Protein AF-A0A958X2M1-F1 (afdb_monomer)

Secondary structure (DSSP, 8-state):
-HHHHHSSS----GGGGSTTHHHHHHHHHHHHHHH--TTTGGGS-HHHHHHHHHHHHHHHHTT-SS-HHHHHH-GGGPPPHHHHHHHHHHHHHHHHHHHHHS-GGGGS----

Structure (mmCIF, N/CA/C/O backbone):
data_AF-A0A958X2M1-F1
#
_entry.id   AF-A0A958X2M1-F1
#
loop_
_atom_site.group_PDB
_atom_site.id
_atom_site.type_symbol
_atom_site.label_atom_id
_atom_site.label_alt_id
_atom_site.label_comp_id
_atom_site.label_asym_id
_atom_site.label_entity_id
_atom_site.label_seq_id
_atom_site.pdbx_PDB_ins_code
_atom_site.Cartn_x
_atom_site.Cartn_y
_atom_site.Cartn_z
_atom_site.occupancy
_atom_site.B_iso_or_equiv
_atom_site.auth_seq_id
_atom_site.auth_comp_id
_atom_site.auth_asym_id
_atom_site.auth_atom_id
_atom_site.pdbx_PDB_model_num
ATOM 1 N N . ALA A 1 1 ? 0.644 -1.464 -11.224 1.00 75.25 1 ALA A N 1
ATOM 2 C CA . ALA A 1 1 ? 1.773 -1.779 -10.327 1.00 75.25 1 ALA A CA 1
ATOM 3 C C . ALA A 1 1 ? 1.332 -2.583 -9.100 1.00 75.25 1 ALA A C 1
ATOM 5 O O . ALA A 1 1 ? 1.556 -3.784 -9.085 1.00 75.25 1 ALA A O 1
ATOM 6 N N . CYS A 1 2 ? 0.676 -1.994 -8.086 1.00 82.69 2 CYS A N 1
ATOM 7 C CA . CYS A 1 2 ? 0.363 -2.735 -6.849 1.00 82.69 2 CYS A CA 1
ATOM 8 C C . CYS A 1 2 ? -0.554 -3.947 -7.091 1.00 82.69 2 CYS A C 1
ATOM 10 O O . CYS A 1 2 ? -0.285 -5.038 -6.599 1.00 82.69 2 CYS A O 1
ATOM 12 N N . MET A 1 3 ? -1.600 -3.780 -7.904 1.00 85.00 3 MET A N 1
ATOM 13 C CA . MET A 1 3 ? -2.562 -4.852 -8.195 1.00 85.00 3 MET A CA 1
ATOM 14 C C . MET A 1 3 ? -1.958 -6.013 -8.986 1.00 85.00 3 MET A C 1
ATOM 16 O O . MET A 1 3 ? -2.404 -7.142 -8.820 1.00 85.00 3 MET A O 1
ATOM 20 N N . ASP A 1 4 ? -0.924 -5.772 -9.792 1.00 82.81 4 ASP A N 1
ATOM 21 C CA . ASP A 1 4 ? -0.308 -6.824 -10.604 1.00 82.81 4 ASP A CA 1
ATOM 22 C C . ASP A 1 4 ? 0.316 -7.903 -9.701 1.00 82.81 4 ASP A C 1
ATOM 24 O O . ASP A 1 4 ? 0.166 -9.099 -9.951 1.00 82.81 4 ASP A O 1
ATOM 28 N N . CYS A 1 5 ? 0.900 -7.494 -8.571 1.00 86.06 5 CYS A N 1
ATOM 29 C CA . CYS A 1 5 ? 1.505 -8.403 -7.596 1.00 86.06 5 CYS A CA 1
ATOM 30 C C . CYS A 1 5 ? 0.571 -8.780 -6.433 1.00 86.06 5 CYS A C 1
ATOM 32 O O . CYS A 1 5 ? 0.706 -9.871 -5.888 1.00 86.06 5 CYS A O 1
ATOM 34 N N . HIS A 1 6 ? -0.381 -7.918 -6.062 1.00 91.50 6 HIS A N 1
ATOM 35 C CA . HIS A 1 6 ? -1.196 -8.059 -4.844 1.00 91.50 6 HIS A CA 1
ATOM 36 C C . HIS A 1 6 ? -2.689 -8.359 -5.099 1.00 91.50 6 HIS A C 1
ATOM 38 O O . HIS A 1 6 ? -3.499 -8.200 -4.193 1.00 91.50 6 HIS A O 1
ATOM 44 N N . SER A 1 7 ? -3.093 -8.787 -6.301 1.00 91.50 7 SER A N 1
ATOM 45 C CA . SER A 1 7 ? -4.489 -9.152 -6.629 1.00 91.50 7 SER A CA 1
ATOM 46 C C . SER A 1 7 ? -4.601 -10.581 -7.151 1.00 91.50 7 SER A C 1
ATOM 48 O O . SER A 1 7 ? -3.695 -11.068 -7.821 1.00 91.50 7 SER A O 1
ATOM 50 N N . ASN A 1 8 ? -5.732 -11.256 -6.936 1.00 88.62 8 ASN A N 1
ATOM 51 C CA . ASN A 1 8 ? -6.018 -12.561 -7.548 1.00 88.62 8 ASN A CA 1
ATOM 52 C C . ASN A 1 8 ? -5.989 -12.505 -9.089 1.00 88.62 8 ASN A C 1
ATOM 54 O O . ASN A 1 8 ? -5.649 -13.502 -9.720 1.00 88.62 8 ASN A O 1
ATOM 58 N N . ASN A 1 9 ? -6.220 -11.330 -9.679 1.00 85.75 9 ASN A N 1
ATOM 59 C CA . ASN A 1 9 ? -6.115 -11.093 -11.118 1.00 85.75 9 ASN A CA 1
ATOM 60 C C . ASN A 1 9 ? -4.746 -10.491 -11.477 1.00 85.75 9 ASN A C 1
ATOM 62 O O . ASN A 1 9 ? -4.643 -9.311 -11.810 1.00 85.75 9 ASN A O 1
ATOM 66 N N . THR A 1 10 ? -3.688 -11.302 -11.383 1.00 82.38 10 THR A N 1
ATOM 67 C CA . THR A 1 10 ? -2.335 -10.907 -11.810 1.00 82.38 10 THR A CA 1
ATOM 68 C C . THR A 1 10 ? -2.232 -10.947 -13.330 1.00 82.38 10 THR A C 1
ATOM 70 O O . THR A 1 10 ? -2.412 -12.001 -13.941 1.00 82.38 10 THR A O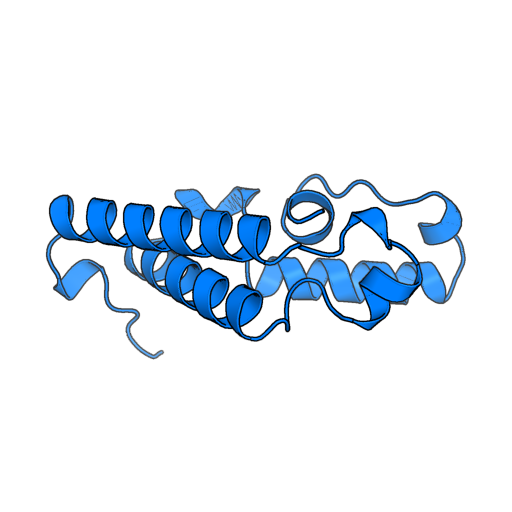 1
ATOM 73 N N . ARG A 1 11 ? -1.878 -9.816 -13.944 1.00 80.19 11 ARG A N 1
ATOM 74 C CA . ARG A 1 11 ? -1.535 -9.764 -15.365 1.00 80.19 11 ARG A CA 1
ATOM 75 C C . ARG A 1 11 ? -0.063 -10.120 -15.543 1.00 80.19 11 ARG A C 1
ATOM 77 O O . ARG A 1 11 ? 0.815 -9.304 -15.277 1.00 80.19 11 ARG A O 1
ATOM 84 N N . TYR A 1 12 ? 0.202 -11.339 -15.999 1.00 81.38 12 TYR A N 1
ATOM 85 C CA . TYR A 1 12 ? 1.564 -11.770 -16.293 1.00 81.38 12 TYR A CA 1
ATOM 86 C C . TYR A 1 12 ? 2.064 -11.177 -17.625 1.00 81.38 12 TYR A C 1
ATOM 88 O O . TYR A 1 12 ? 1.309 -11.128 -18.600 1.00 81.38 12 TYR A O 1
ATOM 96 N N . PRO A 1 13 ? 3.323 -10.715 -17.687 1.00 82.25 13 PRO A N 1
ATOM 97 C CA . PRO A 1 13 ? 3.968 -10.315 -18.932 1.00 82.25 13 PRO A CA 1
ATOM 98 C C . PRO A 1 13 ? 4.301 -11.543 -19.792 1.00 82.25 13 PRO A C 1
ATOM 100 O O . PRO A 1 13 ? 4.430 -12.651 -19.278 1.00 82.25 13 PRO A O 1
ATOM 103 N N . TRP A 1 14 ? 4.503 -11.344 -21.098 1.00 84.88 14 TRP A N 1
ATOM 104 C CA . TRP A 1 14 ? 4.755 -12.425 -22.068 1.00 84.88 14 TRP A CA 1
ATOM 105 C C . TRP A 1 14 ? 5.936 -13.340 -21.693 1.00 84.88 14 TRP A C 1
ATOM 107 O O . TRP A 1 14 ? 5.907 -14.538 -21.952 1.00 84.88 14 TRP A O 1
ATOM 117 N N . TYR A 1 15 ? 6.969 -12.806 -21.034 1.00 81.62 15 TYR A N 1
ATOM 118 C CA . TYR A 1 15 ? 8.144 -13.581 -20.627 1.00 81.62 15 TYR A CA 1
ATOM 119 C C . TYR A 1 15 ? 7.890 -14.494 -19.417 1.00 81.62 15 TYR A C 1
ATOM 121 O O . TYR A 1 15 ? 8.763 -15.282 -19.060 1.00 81.62 15 TYR A O 1
ATOM 129 N N . ALA A 1 16 ? 6.717 -14.418 -18.778 1.00 85.88 16 ALA A N 1
ATOM 130 C CA . ALA A 1 16 ? 6.348 -15.303 -17.674 1.00 85.88 16 ALA A CA 1
ATOM 131 C C . ALA A 1 16 ? 6.238 -16.780 -18.099 1.00 85.88 16 ALA A C 1
ATOM 133 O O . ALA A 1 16 ? 6.294 -17.668 -17.251 1.00 85.88 16 ALA A O 1
ATOM 134 N N . GLU A 1 17 ? 6.118 -17.055 -19.398 1.00 88.81 17 GLU A N 1
ATOM 135 C CA . GLU A 1 17 ? 6.108 -18.416 -19.943 1.00 88.81 17 GLU A CA 1
ATOM 136 C C . GLU A 1 17 ? 7.525 -19.012 -20.066 1.00 88.81 17 GLU A C 1
ATOM 138 O O . GLU A 1 17 ? 7.687 -20.232 -20.121 1.00 88.81 17 GLU A O 1
ATOM 143 N N . ILE A 1 18 ? 8.572 -18.177 -20.030 1.00 89.31 18 ILE A N 1
ATOM 144 C CA . ILE A 1 18 ? 9.968 -18.597 -20.204 1.00 89.31 18 ILE A CA 1
ATOM 145 C C . ILE A 1 18 ? 10.570 -19.004 -18.857 1.00 89.31 18 ILE A C 1
ATOM 147 O O . ILE A 1 18 ? 10.657 -18.204 -17.923 1.00 89.31 18 ILE A O 1
ATOM 151 N N . GLN A 1 19 ? 11.049 -20.244 -18.755 1.00 93.00 19 GLN A N 1
ATOM 152 C CA . GLN A 1 19 ? 11.694 -20.746 -17.538 1.00 93.00 19 GLN A CA 1
ATOM 153 C C . GLN A 1 19 ? 13.210 -20.507 -17.546 1.00 93.00 19 GLN A C 1
ATOM 155 O O . GLN A 1 19 ? 13.826 -20.616 -18.606 1.00 93.00 19 GLN A O 1
ATOM 160 N N . PRO A 1 20 ? 13.832 -20.180 -16.389 1.00 88.69 20 PRO A N 1
ATOM 161 C CA . PRO A 1 20 ? 13.275 -20.171 -15.021 1.00 88.69 20 PRO A CA 1
ATOM 162 C C . PRO A 1 20 ? 12.625 -18.843 -14.570 1.00 88.69 20 PRO A C 1
ATOM 164 O O . PRO A 1 20 ? 12.197 -18.728 -13.420 1.00 88.69 20 PRO A O 1
ATOM 167 N N . VAL A 1 21 ? 12.556 -17.830 -15.442 1.00 86.31 21 VAL A N 1
ATOM 168 C CA . VAL A 1 21 ? 12.054 -16.480 -15.106 1.00 86.31 21 VAL A CA 1
ATOM 169 C C . VAL A 1 21 ? 10.587 -16.511 -14.668 1.00 86.31 21 VAL A C 1
ATOM 171 O O . VAL A 1 21 ? 10.220 -15.849 -13.697 1.00 86.31 21 VAL A O 1
ATOM 174 N N . GLY A 1 22 ? 9.764 -17.323 -15.332 1.00 85.62 22 GLY A N 1
ATOM 175 C CA . GLY A 1 22 ? 8.361 -17.528 -14.986 1.00 85.62 22 GLY A CA 1
ATOM 176 C C . GLY A 1 22 ? 8.149 -18.036 -13.561 1.00 85.62 22 GLY A C 1
ATOM 177 O O . GLY A 1 22 ? 7.364 -17.458 -12.811 1.00 85.62 22 GLY A O 1
ATOM 178 N N . LEU A 1 23 ? 8.888 -19.074 -13.153 1.00 87.25 23 LEU A N 1
ATOM 179 C CA . LEU A 1 23 ? 8.848 -19.605 -11.785 1.00 87.25 23 LEU A CA 1
ATOM 180 C C . LEU A 1 23 ? 9.284 -18.566 -10.747 1.00 87.25 23 LEU A C 1
ATOM 182 O O . LEU A 1 23 ? 8.638 -18.428 -9.707 1.00 87.25 23 LEU A O 1
ATOM 186 N N . TRP A 1 24 ? 10.350 -17.816 -11.034 1.00 86.50 24 TRP A N 1
ATOM 187 C CA . TRP A 1 24 ? 10.817 -16.737 -10.164 1.00 86.50 24 TRP A CA 1
ATOM 188 C C . TRP A 1 24 ? 9.740 -15.658 -9.985 1.00 86.50 24 TRP A C 1
ATOM 190 O O . TRP A 1 24 ? 9.398 -15.309 -8.854 1.00 86.50 24 TRP A O 1
ATOM 200 N N . LEU A 1 25 ? 9.132 -15.193 -11.082 1.00 86.56 25 LEU A N 1
ATOM 201 C CA . LEU A 1 25 ? 8.057 -14.200 -11.058 1.00 86.56 25 LEU A CA 1
ATOM 202 C C . LEU A 1 25 ? 6.822 -14.709 -10.299 1.00 86.56 25 LEU A C 1
ATOM 204 O O . LEU A 1 25 ? 6.267 -13.993 -9.466 1.00 86.56 25 LEU A O 1
ATOM 208 N N . ALA A 1 26 ? 6.407 -15.953 -10.546 1.00 87.00 26 ALA A N 1
ATOM 209 C CA . ALA A 1 26 ? 5.297 -16.577 -9.833 1.00 87.00 26 ALA A CA 1
ATOM 210 C C . ALA A 1 26 ? 5.569 -16.668 -8.322 1.00 87.00 26 ALA A C 1
ATOM 212 O O . ALA A 1 26 ? 4.665 -16.420 -7.522 1.00 87.00 26 ALA A O 1
ATOM 213 N N . GLY A 1 27 ? 6.814 -16.962 -7.929 1.00 87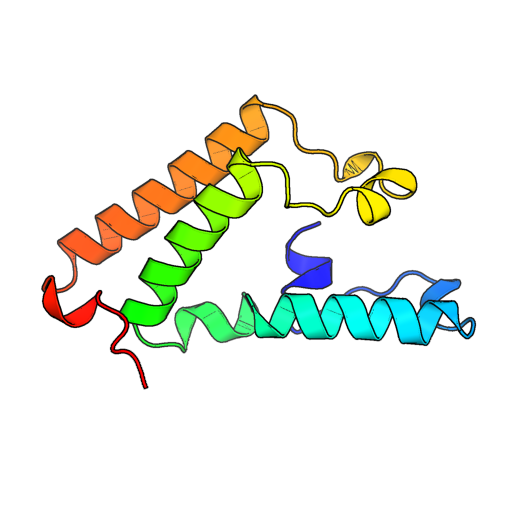.75 27 GLY A N 1
ATOM 214 C CA . GLY A 1 27 ? 7.263 -16.937 -6.537 1.00 87.75 27 GLY A CA 1
ATOM 215 C C . GLY A 1 27 ? 7.107 -15.559 -5.891 1.00 87.75 27 GLY A C 1
ATOM 216 O O . GLY A 1 27 ? 6.519 -15.457 -4.814 1.00 87.75 27 GLY A O 1
ATOM 217 N N . HIS A 1 28 ? 7.546 -14.497 -6.573 1.00 88.31 28 HIS A N 1
ATOM 218 C CA . HIS A 1 28 ? 7.390 -13.113 -6.101 1.00 88.31 28 HIS A CA 1
ATOM 219 C C . HIS A 1 28 ? 5.931 -12.700 -5.952 1.00 88.31 28 HIS A C 1
ATOM 221 O O . HIS A 1 28 ? 5.542 -12.185 -4.908 1.00 88.31 28 HIS A O 1
ATOM 227 N N . VAL A 1 29 ? 5.098 -12.974 -6.958 1.00 89.81 29 VAL A N 1
ATOM 228 C CA . VAL A 1 29 ? 3.658 -12.677 -6.907 1.00 89.81 29 VAL A CA 1
ATOM 229 C C . VAL A 1 29 ? 2.989 -13.442 -5.762 1.00 89.81 29 VAL A C 1
ATOM 231 O O . VAL A 1 29 ? 2.180 -12.883 -5.023 1.00 89.81 29 VAL A O 1
ATOM 234 N N . LYS A 1 30 ? 3.346 -14.716 -5.568 1.00 90.38 30 LYS A N 1
ATOM 235 C CA . LYS A 1 30 ? 2.841 -15.522 -4.452 1.00 90.38 30 LYS A CA 1
ATOM 236 C C . 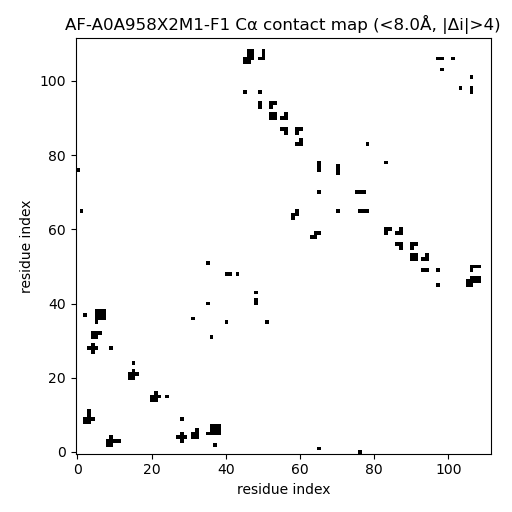LYS A 1 30 ? 3.242 -14.923 -3.102 1.00 90.38 30 LYS A C 1
ATOM 238 O O . LYS A 1 30 ? 2.377 -14.797 -2.239 1.00 90.38 30 LYS A O 1
ATOM 243 N N . GLY A 1 31 ? 4.505 -14.532 -2.931 1.00 89.88 31 GLY A N 1
ATOM 244 C CA . GLY A 1 31 ? 4.988 -13.865 -1.718 1.00 89.88 31 GLY A CA 1
ATOM 245 C C . GLY A 1 31 ? 4.271 -12.537 -1.465 1.00 89.88 31 GLY A C 1
ATOM 246 O O . GLY A 1 31 ? 3.744 -12.317 -0.377 1.00 89.88 31 GLY A O 1
ATOM 247 N N . GLY A 1 32 ? 4.133 -11.698 -2.495 1.00 90.19 32 GLY A N 1
ATOM 248 C CA . GLY A 1 32 ? 3.385 -10.441 -2.423 1.00 90.19 32 GLY A CA 1
ATOM 249 C C . GLY A 1 32 ? 1.957 -10.640 -1.908 1.00 90.19 32 GLY A C 1
ATOM 250 O O . GLY A 1 32 ? 1.559 -9.988 -0.944 1.00 90.19 32 GLY A O 1
ATOM 251 N N . LYS A 1 33 ? 1.217 -11.610 -2.467 1.00 91.94 33 LYS A N 1
ATOM 252 C CA . LYS A 1 33 ? -0.149 -11.960 -2.025 1.00 91.94 33 LYS A CA 1
ATOM 253 C C . LYS A 1 33 ? -0.215 -12.542 -0.615 1.00 91.94 33 LYS A C 1
ATOM 255 O O . LYS A 1 33 ? -1.235 -12.379 0.051 1.00 91.94 33 LYS A O 1
ATOM 260 N N . GLN A 1 34 ? 0.827 -13.238 -0.158 1.00 90.00 34 GLN A N 1
ATOM 261 C CA . GLN A 1 34 ? 0.887 -13.754 1.213 1.00 90.00 34 GLN A CA 1
ATOM 262 C C . GLN A 1 34 ? 0.972 -12.620 2.239 1.00 90.00 34 GLN A C 1
ATOM 264 O O . GLN A 1 34 ? 0.339 -12.712 3.290 1.00 90.00 34 GLN A O 1
ATOM 269 N N . HIS A 1 35 ? 1.709 -11.552 1.924 1.00 90.75 35 HIS A N 1
ATOM 270 C CA . HIS A 1 35 ? 1.794 -10.374 2.785 1.00 90.75 35 HIS A CA 1
ATOM 271 C C . HIS A 1 35 ? 0.576 -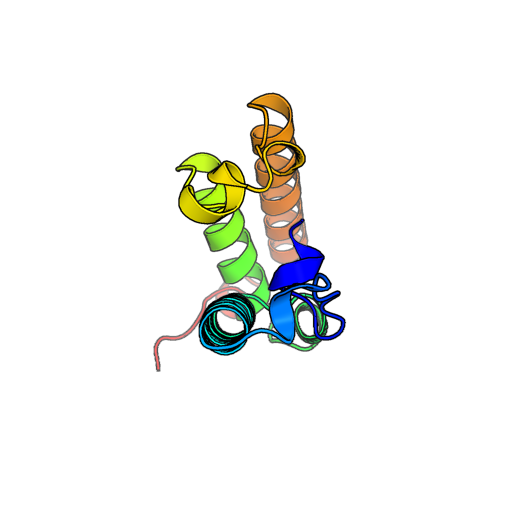9.462 2.640 1.00 90.75 35 HIS A C 1
ATOM 273 O O . HIS A 1 35 ? 0.042 -8.998 3.643 1.00 90.75 35 HIS A O 1
ATOM 279 N N . LEU A 1 36 ? 0.098 -9.232 1.418 1.00 92.94 36 LEU A N 1
ATOM 280 C CA . LEU A 1 36 ? -1.043 -8.365 1.148 1.00 92.94 36 LEU A CA 1
ATOM 281 C C . LEU A 1 36 ? -1.765 -8.821 -0.122 1.00 92.94 36 LEU A C 1
ATOM 283 O O . LEU A 1 36 ? -1.183 -8.832 -1.203 1.00 92.94 36 LEU A O 1
ATOM 287 N N . ASN A 1 37 ? -3.047 -9.162 -0.005 1.00 94.00 37 ASN A N 1
ATOM 288 C CA . ASN A 1 37 ? -3.900 -9.475 -1.148 1.00 94.00 37 ASN A CA 1
ATOM 289 C C . ASN A 1 37 ? -5.136 -8.573 -1.135 1.00 94.00 37 ASN A C 1
ATOM 291 O O . ASN A 1 37 ? -6.025 -8.757 -0.304 1.00 94.00 37 ASN A O 1
ATOM 295 N N . PHE A 1 38 ? -5.193 -7.620 -2.064 1.00 91.81 38 PHE A N 1
ATOM 296 C CA . PHE A 1 38 ? -6.288 -6.664 -2.203 1.00 91.81 38 PHE A CA 1
ATOM 297 C C . PHE A 1 38 ? -7.618 -7.326 -2.575 1.00 91.81 38 PHE A C 1
ATOM 299 O O . PHE A 1 38 ? -8.663 -6.816 -2.188 1.00 91.81 38 PHE A O 1
ATOM 306 N N . SER A 1 39 ? -7.603 -8.477 -3.257 1.00 92.06 39 SER A N 1
ATOM 307 C CA . SER A 1 39 ? -8.833 -9.213 -3.587 1.00 92.06 39 SER A CA 1
ATOM 308 C C . SER A 1 39 ? -9.506 -9.833 -2.363 1.00 92.06 39 SER A C 1
ATOM 310 O O . SER A 1 39 ? -10.716 -10.007 -2.360 1.00 92.06 39 SER A O 1
ATOM 312 N N . GLU A 1 40 ? -8.733 -10.143 -1.322 1.00 92.50 40 GLU A N 1
ATOM 313 C CA . GLU A 1 40 ? -9.237 -10.749 -0.083 1.00 92.50 40 GLU A CA 1
ATOM 314 C C . GLU A 1 40 ? -9.292 -9.755 1.080 1.00 92.50 40 GLU A C 1
ATOM 316 O O . GLU A 1 40 ? -9.723 -10.107 2.177 1.00 92.50 40 GLU A O 1
ATOM 321 N N . PHE A 1 41 ? -8.813 -8.527 0.875 1.00 93.19 41 PHE A N 1
ATOM 322 C CA . PHE A 1 41 ? -8.511 -7.579 1.943 1.00 93.19 41 PHE A CA 1
ATOM 323 C C . PHE A 1 41 ? -9.730 -7.258 2.809 1.00 93.19 41 PHE A C 1
ATOM 325 O O . PHE A 1 41 ? -9.671 -7.372 4.033 1.00 93.19 41 PHE A O 1
ATOM 332 N N . THR A 1 42 ? -10.855 -6.941 2.170 1.00 92.50 42 THR A N 1
ATOM 333 C CA . THR A 1 42 ? -12.110 -6.576 2.840 1.00 92.50 42 THR A CA 1
ATOM 334 C C . THR A 1 42 ? -12.816 -7.767 3.491 1.00 92.50 42 THR A C 1
ATOM 336 O O . THR A 1 42 ? -13.603 -7.575 4.413 1.00 92.50 42 THR A O 1
ATOM 339 N N . ASN A 1 43 ? -12.489 -9.000 3.087 1.00 93.56 43 ASN A N 1
ATOM 340 C CA . ASN A 1 43 ? -13.017 -10.229 3.691 1.00 93.56 43 ASN A CA 1
ATOM 341 C C . ASN A 1 43 ? -12.280 -10.615 4.989 1.00 93.56 43 ASN A C 1
ATOM 343 O O . ASN A 1 43 ? -12.676 -11.550 5.689 1.00 93.56 43 ASN A O 1
ATOM 347 N N . ARG A 1 44 ? -11.172 -9.938 5.320 1.00 94.38 44 ARG A N 1
ATOM 348 C CA . ARG A 1 44 ? -10.395 -10.183 6.544 1.00 94.38 44 ARG A CA 1
ATOM 349 C C . ARG A 1 44 ? -10.913 -9.341 7.709 1.00 94.38 44 ARG A C 1
ATOM 351 O O . ARG A 1 44 ? -11.575 -8.326 7.534 1.00 94.38 44 ARG A O 1
ATOM 358 N N . ARG A 1 45 ? -10.561 -9.755 8.930 1.00 95.31 45 ARG A N 1
ATOM 359 C CA . ARG A 1 45 ? -10.900 -9.034 10.170 1.00 95.31 45 ARG A CA 1
ATOM 360 C C . ARG A 1 45 ? -10.354 -7.603 10.145 1.00 95.31 45 ARG A C 1
ATOM 362 O O . ARG A 1 45 ? -9.265 -7.377 9.626 1.00 95.31 45 ARG A O 1
ATOM 369 N N . VAL A 1 46 ? -11.041 -6.674 10.805 1.00 96.44 46 VAL A N 1
ATOM 370 C CA . VAL A 1 46 ? -10.629 -5.258 10.862 1.00 96.44 46 VAL A CA 1
ATOM 371 C C . VAL A 1 46 ? -9.241 -5.051 11.483 1.00 96.44 46 VAL A C 1
ATOM 373 O O . VAL A 1 46 ? -8.477 -4.245 10.968 1.00 96.44 46 VAL A O 1
ATOM 376 N N . ALA A 1 47 ? -8.845 -5.854 12.480 1.00 96.31 47 ALA A N 1
ATOM 377 C CA . ALA A 1 47 ? -7.469 -5.868 12.995 1.00 96.31 47 ALA A CA 1
ATOM 378 C C . ALA A 1 47 ? -6.418 -6.152 11.910 1.00 96.31 47 ALA A C 1
ATOM 380 O O . ALA A 1 47 ? -5.368 -5.516 11.874 1.00 96.31 47 ALA A O 1
ATOM 381 N N . TYR A 1 48 ? -6.703 -7.102 11.012 1.00 95.62 48 TYR A N 1
ATOM 382 C CA . TYR A 1 48 ? -5.814 -7.416 9.895 1.00 95.62 48 TYR A CA 1
ATOM 383 C C . TYR A 1 48 ? -5.748 -6.241 8.920 1.00 95.62 48 TYR A C 1
ATOM 385 O O . TYR A 1 48 ? -4.655 -5.840 8.540 1.00 95.62 48 TYR A O 1
ATOM 393 N N . GLN A 1 49 ? -6.897 -5.670 8.547 1.00 96.31 49 GLN A N 1
ATOM 394 C CA . GLN A 1 49 ? -6.949 -4.533 7.623 1.00 96.31 49 GLN A CA 1
ATOM 395 C C . GLN A 1 49 ? -6.168 -3.332 8.177 1.00 96.31 49 GLN A C 1
ATOM 397 O O . GLN A 1 49 ? -5.305 -2.796 7.488 1.00 96.31 49 GLN A O 1
ATOM 402 N N . ASN A 1 50 ? -6.394 -2.980 9.447 1.00 97.31 50 ASN A N 1
ATOM 403 C CA . ASN A 1 50 ? -5.682 -1.905 10.138 1.00 97.31 50 ASN A CA 1
ATOM 404 C C . ASN A 1 50 ? -4.159 -2.126 10.153 1.00 97.31 50 ASN A C 1
ATOM 406 O O . ASN A 1 50 ? -3.399 -1.225 9.805 1.00 97.31 50 ASN A O 1
ATOM 410 N N . HIS A 1 51 ? -3.717 -3.336 10.503 1.00 96.25 51 HIS A N 1
ATOM 411 C CA . HIS A 1 51 ? -2.297 -3.687 10.509 1.00 96.25 51 HIS A CA 1
ATOM 412 C C . HIS A 1 51 ? -1.676 -3.647 9.104 1.00 96.25 51 HIS A C 1
ATOM 414 O O . HIS A 1 51 ? -0.553 -3.190 8.930 1.00 96.25 51 HIS A O 1
ATOM 420 N N . LYS A 1 52 ? -2.408 -4.072 8.071 1.00 96.25 52 LYS A N 1
ATOM 421 C CA . LYS A 1 52 ? -1.912 -4.010 6.692 1.00 96.25 52 LYS A CA 1
ATOM 422 C C . LYS A 1 52 ? -1.825 -2.593 6.139 1.00 96.25 52 LYS A C 1
ATOM 424 O O . LYS A 1 52 ? -0.916 -2.331 5.361 1.00 96.25 52 LYS A O 1
ATOM 429 N N . PHE A 1 53 ? -2.693 -1.671 6.549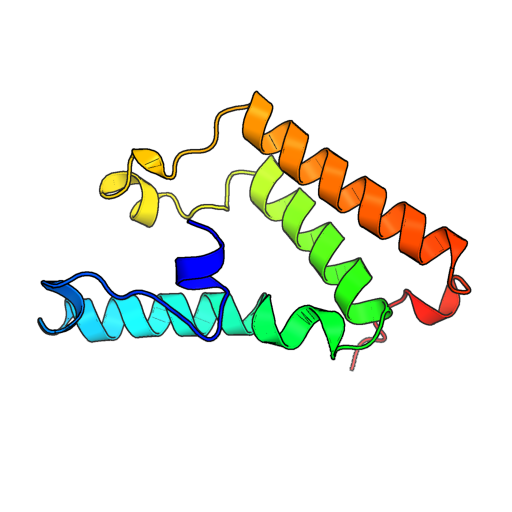 1.00 97.12 53 PHE A N 1
ATOM 430 C CA . PHE A 1 53 ? -2.502 -0.255 6.219 1.00 97.12 53 PHE A CA 1
ATOM 431 C C . PHE A 1 53 ? -1.236 0.321 6.860 1.00 97.12 53 PHE A C 1
ATOM 433 O O . PHE A 1 53 ? -0.528 1.088 6.217 1.00 97.12 53 PHE A O 1
ATOM 440 N N . GLU A 1 54 ? -0.923 -0.074 8.094 1.00 97.06 54 GLU A N 1
ATOM 441 C CA . GLU A 1 54 ? 0.336 0.294 8.749 1.00 97.06 54 GLU A CA 1
ATOM 442 C C . GLU A 1 54 ? 1.558 -0.259 7.994 1.00 97.06 54 GLU A C 1
ATOM 444 O O . GLU A 1 54 ? 2.467 0.508 7.684 1.00 97.06 54 GLU A O 1
ATOM 449 N N . GLU A 1 55 ? 1.537 -1.536 7.595 1.00 96.50 55 GLU A N 1
ATOM 450 C CA . GLU A 1 55 ? 2.600 -2.121 6.762 1.00 96.50 55 GLU A CA 1
ATOM 451 C C . GLU A 1 55 ? 2.740 -1.407 5.404 1.00 96.50 55 GLU A C 1
ATOM 453 O O . GLU A 1 55 ? 3.855 -1.205 4.932 1.00 96.50 55 GLU A O 1
ATOM 458 N N . ILE A 1 56 ? 1.638 -0.998 4.757 1.00 96.56 56 ILE A N 1
ATOM 459 C CA . ILE A 1 56 ? 1.704 -0.234 3.497 1.00 96.56 56 ILE A CA 1
ATOM 460 C C . ILE A 1 56 ? 2.466 1.078 3.708 1.00 96.56 56 ILE A C 1
ATOM 462 O O . ILE A 1 56 ? 3.339 1.403 2.902 1.00 96.56 56 ILE A O 1
ATOM 466 N N . ILE A 1 57 ? 2.159 1.815 4.783 1.00 97.75 57 ILE A N 1
ATOM 467 C CA . ILE A 1 57 ? 2.837 3.077 5.112 1.00 97.75 57 ILE A CA 1
ATOM 468 C C . ILE A 1 57 ? 4.336 2.835 5.297 1.00 97.75 57 ILE A C 1
ATOM 470 O O . ILE A 1 57 ? 5.139 3.542 4.693 1.00 97.75 57 ILE A O 1
ATOM 474 N N . GLU A 1 58 ? 4.712 1.838 6.100 1.00 97.06 58 GLU A N 1
ATOM 475 C CA . GLU A 1 58 ? 6.111 1.489 6.367 1.00 97.06 58 GLU A CA 1
ATOM 476 C C . GLU A 1 58 ? 6.853 1.137 5.072 1.00 97.06 58 GLU A C 1
ATOM 478 O O . GLU A 1 58 ? 7.820 1.802 4.704 1.00 97.06 58 GLU A O 1
ATOM 483 N N . MET A 1 59 ? 6.332 0.177 4.305 1.00 96.06 59 MET A N 1
ATOM 484 C CA . MET A 1 59 ? 6.994 -0.332 3.103 1.00 96.06 59 MET A CA 1
ATOM 485 C C . MET A 1 59 ? 7.145 0.729 2.002 1.00 96.06 59 MET A C 1
ATOM 487 O O . MET A 1 59 ? 8.140 0.734 1.273 1.00 96.06 59 MET A O 1
ATOM 491 N N . VAL A 1 60 ? 6.170 1.631 1.851 1.00 95.81 60 VAL A N 1
ATOM 492 C CA . VAL A 1 60 ? 6.215 2.706 0.844 1.00 95.81 60 VAL A CA 1
ATOM 493 C C . VAL A 1 60 ? 7.140 3.840 1.281 1.00 95.81 60 VAL A C 1
ATOM 495 O O . VAL A 1 60 ? 7.949 4.324 0.477 1.00 95.81 60 VAL A O 1
ATOM 498 N N . ARG A 1 61 ? 7.048 4.257 2.549 1.00 95.06 61 ARG A N 1
ATOM 499 C CA . ARG A 1 61 ? 7.893 5.313 3.118 1.00 95.06 61 ARG A CA 1
ATOM 500 C C . ARG A 1 61 ? 9.364 4.913 3.085 1.00 95.06 61 ARG A C 1
ATOM 502 O O . ARG A 1 61 ? 10.187 5.696 2.613 1.00 95.06 61 ARG A O 1
ATOM 509 N N . ASP A 1 62 ? 9.662 3.680 3.478 1.00 95.31 62 ASP A N 1
ATOM 510 C CA . ASP A 1 62 ? 11.031 3.168 3.568 1.00 95.31 62 ASP A CA 1
ATOM 511 C C . ASP A 1 62 ? 11.583 2.776 2.183 1.00 95.31 62 ASP A C 1
ATOM 513 O O . ASP A 1 62 ? 12.779 2.550 2.002 1.00 95.31 62 ASP A O 1
ATOM 517 N N . GLY A 1 63 ? 10.728 2.7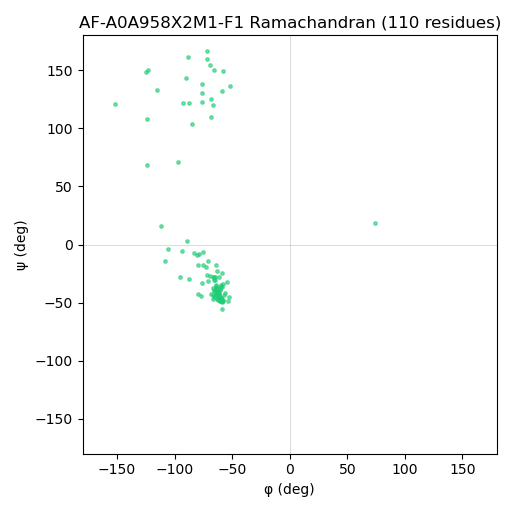88 1.152 1.00 92.69 63 GLY A N 1
ATOM 518 C CA . GLY A 1 63 ? 11.116 2.519 -0.232 1.00 92.69 63 GLY A CA 1
ATOM 519 C C . GLY A 1 63 ? 11.408 1.047 -0.511 1.00 92.69 63 GLY A C 1
ATOM 520 O O . GLY A 1 63 ? 12.051 0.740 -1.516 1.00 92.69 63 GLY A O 1
ATOM 521 N N . GLU A 1 64 ? 10.928 0.156 0.354 1.00 92.06 64 GLU A N 1
ATOM 522 C CA . GLU A 1 64 ? 10.937 -1.290 0.140 1.00 92.06 64 GLU A CA 1
ATOM 523 C C . GLU A 1 64 ? 9.910 -1.701 -0.926 1.00 92.06 64 GLU A C 1
ATOM 525 O O . GLU A 1 64 ? 10.095 -2.695 -1.634 1.00 92.06 64 GLU A O 1
ATOM 530 N N . MET A 1 65 ? 8.849 -0.899 -1.093 1.00 92.94 65 MET A N 1
ATOM 531 C CA . MET A 1 65 ? 7.860 -1.054 -2.155 1.00 92.94 65 MET A CA 1
ATOM 532 C C . MET A 1 65 ? 7.850 0.126 -3.147 1.00 92.94 65 MET A C 1
ATOM 534 O O . MET A 1 65 ? 7.759 1.285 -2.733 1.00 92.94 65 MET A O 1
ATOM 538 N N . PRO A 1 66 ? 7.844 -0.154 -4.466 1.00 91.62 66 PRO A N 1
ATOM 539 C CA . PRO A 1 66 ? 8.056 -1.470 -5.074 1.00 91.62 66 PRO A CA 1
ATOM 540 C C . PRO A 1 66 ? 9.508 -1.941 -4.914 1.00 91.62 66 PRO A C 1
ATOM 542 O O . PRO A 1 66 ? 10.422 -1.122 -4.842 1.00 91.62 66 PRO A O 1
ATOM 545 N N . MET A 1 67 ? 9.726 -3.260 -4.927 1.00 89.12 67 MET A N 1
ATOM 546 C CA . MET A 1 67 ? 11.072 -3.834 -4.817 1.00 89.12 67 MET A CA 1
ATOM 547 C C . MET A 1 67 ? 12.036 -3.215 -5.839 1.00 89.12 67 MET A C 1
ATOM 549 O O . MET A 1 67 ? 11.717 -3.111 -7.027 1.00 89.12 67 MET A O 1
ATOM 553 N N . LYS A 1 68 ? 13.260 -2.884 -5.407 1.00 87.12 68 LYS A N 1
ATOM 554 C CA . LYS A 1 68 ? 14.285 -2.271 -6.277 1.00 87.12 68 LYS A CA 1
ATOM 555 C C . LYS A 1 68 ? 14.521 -3.074 -7.561 1.00 87.12 68 LYS A C 1
ATOM 557 O O . LYS A 1 68 ? 14.523 -2.498 -8.647 1.00 87.12 68 LYS A O 1
ATOM 562 N N . SER A 1 69 ? 14.633 -4.398 -7.446 1.00 85.31 69 SER A N 1
ATOM 563 C CA . SER A 1 69 ? 14.803 -5.317 -8.581 1.00 85.31 69 SER A CA 1
ATOM 564 C C . SER A 1 69 ? 13.664 -5.235 -9.602 1.00 85.31 69 SER A C 1
ATOM 566 O O . SER A 1 69 ? 13.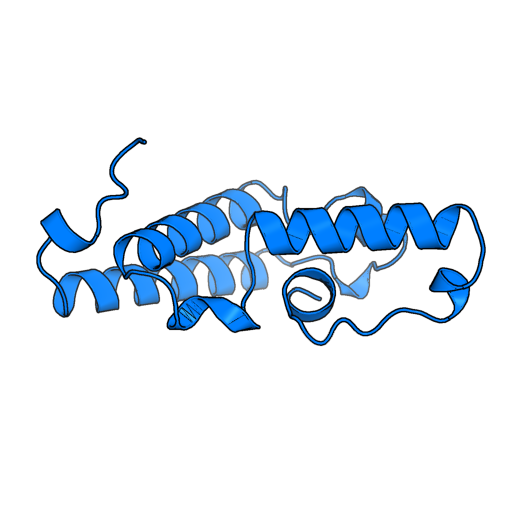916 -5.311 -10.801 1.00 85.31 69 SER A O 1
ATOM 568 N N . TYR A 1 70 ? 12.423 -5.030 -9.153 1.00 83.06 70 TYR A N 1
ATOM 569 C CA . TYR A 1 70 ? 11.271 -4.845 -10.036 1.00 83.06 70 TYR A CA 1
ATOM 570 C C . TYR A 1 70 ? 11.384 -3.532 -10.821 1.00 83.06 70 TYR A C 1
ATOM 572 O O . TYR A 1 70 ? 11.190 -3.507 -12.036 1.00 83.06 70 TYR A O 1
ATOM 580 N N . THR A 1 71 ? 11.790 -2.451 -10.151 1.00 87.38 71 THR A N 1
ATOM 581 C CA . THR A 1 71 ? 11.933 -1.130 -10.784 1.00 87.38 71 THR A CA 1
ATOM 582 C C . THR A 1 71 ? 13.107 -1.002 -11.759 1.00 87.38 71 THR A C 1
ATOM 584 O O . THR A 1 71 ? 13.135 -0.048 -12.534 1.00 87.38 71 THR A O 1
ATOM 587 N N . TRP A 1 72 ? 14.063 -1.942 -11.767 1.00 85.19 72 TRP A N 1
ATOM 588 C CA . TRP A 1 72 ? 15.139 -1.974 -12.771 1.00 85.19 72 TRP A CA 1
ATOM 589 C C . TRP A 1 72 ? 14.613 -2.215 -14.186 1.00 85.19 72 TRP A C 1
ATOM 591 O O . TRP A 1 72 ? 15.157 -1.672 -15.143 1.00 85.19 72 TRP A O 1
ATOM 601 N N . THR A 1 73 ? 13.553 -3.013 -14.314 1.00 80.75 73 THR A N 1
ATOM 602 C CA . THR A 1 73 ? 12.915 -3.349 -15.595 1.00 80.75 73 THR A CA 1
ATOM 603 C C . THR A 1 73 ? 11.547 -2.685 -15.772 1.00 80.75 73 THR A C 1
ATOM 605 O O . THR A 1 73 ? 11.056 -2.618 -16.894 1.00 80.75 73 THR A O 1
ATOM 608 N N . HIS A 1 74 ? 10.968 -2.143 -14.694 1.00 81.00 74 HIS A N 1
ATOM 609 C CA . HIS A 1 74 ? 9.681 -1.437 -14.672 1.00 81.00 74 HIS A CA 1
ATOM 610 C C . HIS A 1 74 ? 9.870 -0.037 -14.081 1.00 81.00 74 HIS A C 1
ATOM 612 O O . HIS A 1 74 ? 9.464 0.259 -12.953 1.00 81.00 74 HIS A O 1
ATOM 618 N N . ALA A 1 75 ? 10.574 0.823 -14.819 1.00 87.19 75 ALA A N 1
ATOM 619 C CA . ALA A 1 75 ? 10.880 2.180 -14.367 1.00 87.19 75 ALA A CA 1
ATOM 620 C C . ALA A 1 75 ? 9.611 3.023 -14.132 1.00 87.19 75 ALA A C 1
ATOM 622 O O . ALA A 1 75 ? 9.612 3.897 -13.270 1.00 87.19 75 ALA A O 1
ATOM 623 N N . ASP A 1 76 ? 8.532 2.716 -14.851 1.00 86.81 76 ASP A N 1
ATOM 624 C CA . ASP A 1 76 ? 7.190 3.286 -14.711 1.00 86.81 76 ASP A CA 1
ATOM 625 C C . ASP A 1 76 ? 6.543 2.994 -13.348 1.00 86.81 76 ASP A C 1
ATOM 627 O O . ASP A 1 76 ? 5.674 3.739 -12.902 1.00 86.81 76 ASP A O 1
ATOM 631 N N . ALA A 1 77 ? 6.984 1.942 -12.655 1.00 88.31 77 ALA A N 1
ATOM 632 C CA . ALA A 1 77 ? 6.498 1.609 -11.322 1.00 88.31 77 ALA A CA 1
ATOM 633 C C . ALA A 1 77 ? 7.205 2.389 -10.201 1.00 88.31 77 ALA A C 1
ATOM 635 O O . ALA A 1 77 ? 6.809 2.273 -9.041 1.00 88.31 77 ALA A O 1
ATOM 636 N N . ARG A 1 78 ? 8.257 3.164 -10.499 1.00 91.81 78 ARG A N 1
ATOM 637 C CA . ARG A 1 78 ? 8.976 3.947 -9.484 1.00 91.81 78 ARG A CA 1
ATOM 638 C C . ARG A 1 78 ? 8.072 5.049 -8.941 1.00 91.81 78 ARG A C 1
ATOM 640 O O . ARG A 1 78 ? 7.658 5.932 -9.682 1.00 91.81 78 ARG A O 1
ATOM 647 N N . LEU A 1 79 ? 7.823 5.016 -7.634 1.00 93.50 79 LEU A N 1
ATOM 648 C CA . LEU A 1 79 ? 7.019 6.033 -6.966 1.00 93.50 79 LEU A CA 1
ATOM 649 C C . LEU A 1 79 ? 7.819 7.326 -6.774 1.00 93.50 79 LEU A C 1
ATOM 651 O O . LEU A 1 79 ? 8.932 7.294 -6.236 1.00 93.50 79 LEU A O 1
ATOM 655 N N . THR A 1 80 ? 7.234 8.460 -7.163 1.00 95.38 80 THR A N 1
ATOM 656 C CA . THR A 1 80 ? 7.735 9.787 -6.773 1.00 95.38 80 THR A CA 1
ATOM 657 C C . THR A 1 80 ? 7.461 10.053 -5.294 1.00 95.38 80 THR A C 1
ATOM 659 O O . THR A 1 80 ? 6.676 9.346 -4.657 1.00 95.38 80 THR A O 1
ATOM 662 N N . GLN A 1 81 ? 8.088 11.084 -4.723 1.00 95.75 81 GLN A N 1
ATOM 663 C CA . GLN A 1 81 ? 7.839 11.439 -3.326 1.00 95.75 81 GLN A CA 1
ATOM 664 C C . GLN A 1 81 ? 6.374 11.835 -3.094 1.00 95.75 81 GLN A C 1
ATOM 666 O O . GLN A 1 81 ? 5.784 11.449 -2.089 1.00 95.75 81 GLN A O 1
ATOM 671 N N . GLU A 1 82 ? 5.761 12.536 -4.046 1.00 96.88 82 GLU A N 1
ATOM 672 C CA . GLU A 1 82 ? 4.351 12.924 -3.996 1.00 96.88 82 GLU A CA 1
ATOM 673 C C . GLU A 1 82 ? 3.438 11.694 -4.017 1.00 96.88 82 GLU A C 1
ATOM 675 O O . GLU A 1 82 ? 2.496 11.611 -3.233 1.00 96.88 82 GLU A O 1
ATOM 680 N N . GLN A 1 83 ? 3.739 10.704 -4.864 1.00 96.50 83 GLN A N 1
ATOM 681 C CA . GLN A 1 83 ? 2.979 9.452 -4.914 1.00 96.50 83 GLN A CA 1
ATOM 682 C C . GLN A 1 83 ? 3.126 8.639 -3.625 1.00 96.50 83 GLN A C 1
ATOM 684 O O . GLN A 1 83 ? 2.144 8.070 -3.152 1.00 96.50 83 GLN A O 1
ATOM 689 N N . LYS A 1 84 ? 4.330 8.598 -3.037 1.00 96.50 84 LYS A N 1
ATOM 690 C CA . LYS A 1 84 ? 4.551 7.957 -1.734 1.00 96.50 84 LYS A CA 1
ATOM 691 C C . LYS A 1 84 ? 3.708 8.615 -0.648 1.00 96.50 84 LYS A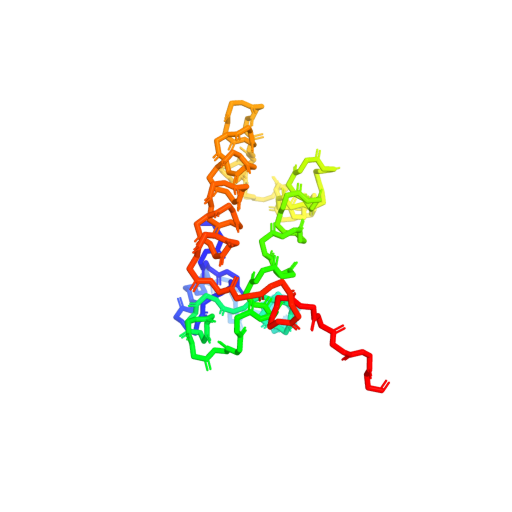 C 1
ATOM 693 O O . LYS A 1 84 ? 3.003 7.910 0.066 1.00 96.50 84 LYS A O 1
ATOM 698 N N . ASN A 1 85 ? 3.740 9.945 -0.567 1.00 97.75 85 ASN A N 1
ATOM 699 C CA . ASN A 1 85 ? 2.953 10.698 0.407 1.00 97.75 85 ASN A CA 1
ATOM 700 C C . ASN A 1 85 ? 1.457 10.424 0.222 1.00 97.75 85 ASN A C 1
ATOM 702 O O . ASN A 1 85 ? 0.792 10.064 1.182 1.00 97.75 85 ASN A O 1
ATOM 706 N N . LEU A 1 86 ? 0.957 10.455 -1.017 1.00 97.81 86 LEU A N 1
ATOM 707 C CA . LEU A 1 86 ? -0.446 10.164 -1.313 1.00 97.81 86 LEU A CA 1
ATOM 708 C C . LEU A 1 86 ? -0.882 8.776 -0.815 1.00 97.81 86 LEU A C 1
ATOM 710 O O . LEU A 1 86 ? -1.963 8.634 -0.248 1.00 97.81 86 LEU A O 1
ATOM 714 N N . ILE A 1 87 ? -0.049 7.749 -1.015 1.00 97.00 87 ILE A N 1
ATOM 715 C CA . ILE A 1 87 ? -0.344 6.385 -0.554 1.00 97.00 87 ILE A CA 1
ATOM 716 C C . ILE A 1 87 ? -0.303 6.302 0.976 1.00 97.00 87 ILE A C 1
ATOM 718 O O . ILE A 1 87 ? -1.176 5.664 1.573 1.00 97.00 87 ILE A O 1
ATOM 722 N N . CYS A 1 88 ? 0.684 6.935 1.612 1.00 97.94 88 CYS A N 1
ATOM 723 C CA . CYS A 1 88 ? 0.805 6.968 3.068 1.00 97.94 88 CYS A CA 1
ATOM 724 C C . CYS A 1 88 ? -0.381 7.695 3.715 1.00 97.94 88 CYS A C 1
ATOM 726 O O . CYS A 1 88 ? -0.992 7.156 4.636 1.00 97.94 88 CYS A O 1
ATOM 728 N N . ASP A 1 89 ? -0.748 8.862 3.191 1.00 98.25 89 ASP A N 1
ATOM 729 C CA . ASP A 1 89 ? -1.851 9.683 3.691 1.00 98.25 89 ASP A CA 1
ATOM 730 C C . ASP A 1 89 ? -3.190 8.964 3.520 1.00 98.25 89 ASP A C 1
ATOM 732 O O . ASP A 1 89 ? -3.986 8.892 4.456 1.00 98.25 89 ASP A O 1
ATOM 736 N N . TRP A 1 90 ? -3.422 8.350 2.354 1.00 97.88 90 TRP A N 1
ATOM 737 C CA . TRP A 1 90 ? -4.603 7.519 2.128 1.00 97.88 90 TRP A CA 1
ATOM 738 C C . TRP A 1 90 ? -4.666 6.344 3.110 1.00 97.88 90 TRP A C 1
ATOM 740 O O . TRP A 1 90 ? -5.711 6.096 3.711 1.00 97.88 90 TRP A O 1
ATOM 750 N N . SER A 1 91 ? -3.551 5.639 3.311 1.00 97.69 91 SER A N 1
ATOM 751 C CA . SER A 1 91 ? -3.494 4.494 4.226 1.00 97.69 91 SER A CA 1
ATOM 752 C C . SER A 1 91 ? -3.757 4.922 5.669 1.00 97.69 91 SER A C 1
ATOM 754 O O . SER A 1 91 ? -4.488 4.239 6.386 1.00 97.69 91 SER A O 1
ATOM 756 N N . GLN A 1 92 ? -3.223 6.071 6.091 1.00 98.38 92 GLN A N 1
ATOM 757 C CA . GLN A 1 92 ? -3.482 6.622 7.418 1.00 98.38 92 GLN A CA 1
ATOM 758 C C . GLN A 1 92 ? -4.953 7.022 7.575 1.00 98.38 92 GLN A C 1
ATOM 760 O O . GLN A 1 92 ? -5.584 6.621 8.550 1.00 98.38 92 GLN A O 1
ATOM 765 N N . ALA A 1 93 ? -5.540 7.693 6.581 1.00 98.38 93 ALA A N 1
ATOM 766 C CA . ALA A 1 93 ? -6.956 8.052 6.598 1.00 98.38 93 ALA A CA 1
ATOM 767 C C . ALA A 1 93 ? -7.879 6.820 6.699 1.00 98.38 93 ALA A C 1
ATOM 769 O O . ALA A 1 93 ? -8.902 6.860 7.384 1.00 98.38 93 ALA A O 1
ATOM 770 N N . MET A 1 94 ? -7.518 5.699 6.063 1.00 97.62 94 MET A N 1
ATOM 771 C CA . MET A 1 94 ? -8.259 4.440 6.209 1.00 97.62 94 MET A CA 1
ATOM 772 C C . MET A 1 94 ? -8.165 3.875 7.630 1.00 97.62 94 MET A C 1
ATOM 774 O O . MET A 1 94 ? -9.174 3.420 8.170 1.00 97.62 94 MET A O 1
ATOM 778 N N . ARG A 1 95 ? -6.994 3.941 8.275 1.00 97.56 95 ARG A N 1
ATOM 779 C CA . ARG A 1 95 ? -6.842 3.540 9.686 1.00 97.56 95 ARG A CA 1
ATOM 780 C C . ARG A 1 95 ? -7.669 4.421 10.614 1.00 97.56 95 ARG A C 1
ATOM 782 O O . ARG A 1 95 ? -8.338 3.895 11.500 1.00 97.56 95 ARG A O 1
ATOM 789 N N . ASP A 1 96 ? -7.676 5.728 10.376 1.00 98.19 96 ASP A N 1
ATOM 790 C CA . ASP A 1 96 ? -8.462 6.679 11.164 1.00 98.19 96 ASP A CA 1
ATOM 791 C C . ASP A 1 96 ? -9.966 6.407 11.017 1.00 98.19 96 ASP A C 1
ATOM 793 O O . ASP A 1 96 ? -10.699 6.398 12.005 1.00 98.19 96 ASP A O 1
ATOM 797 N N . SER A 1 97 ? -10.424 6.090 9.803 1.00 97.88 97 SER A N 1
ATOM 798 C CA . SER A 1 97 ? -11.807 5.673 9.556 1.00 97.88 97 SER A CA 1
ATOM 799 C C . SER A 1 97 ? -12.166 4.384 10.308 1.00 97.88 97 SER A C 1
ATOM 801 O O . SER A 1 97 ? -13.218 4.323 10.948 1.00 97.88 97 SER A O 1
ATOM 803 N N . LEU A 1 98 ? -11.280 3.380 10.313 1.00 96.81 98 LEU A N 1
ATOM 804 C CA . LEU A 1 98 ? -11.480 2.157 11.098 1.00 96.81 98 LEU A CA 1
ATOM 805 C C . LEU A 1 98 ? -11.521 2.444 12.609 1.00 96.81 98 LEU A C 1
ATOM 807 O O . LEU A 1 98 ? -12.352 1.871 13.311 1.00 96.81 98 LEU A O 1
ATOM 811 N N . ALA A 1 99 ? -10.671 3.346 13.107 1.00 97.12 99 ALA A N 1
ATOM 812 C CA . ALA A 1 99 ? -10.647 3.770 14.509 1.00 97.12 99 ALA A CA 1
ATOM 813 C C . ALA A 1 99 ? -11.914 4.513 14.948 1.00 97.12 99 ALA A C 1
ATOM 815 O O . ALA A 1 99 ? -12.317 4.407 16.104 1.00 97.12 99 ALA A O 1
ATOM 816 N N . GLN A 1 100 ? -12.564 5.234 14.035 1.00 97.44 100 GLN A N 1
ATOM 817 C CA . GLN A 1 100 ? -13.851 5.877 14.302 1.00 97.44 100 GLN A CA 1
ATOM 818 C C . GLN A 1 100 ? -15.013 4.877 14.305 1.00 97.44 100 GLN A C 1
ATOM 820 O O . GLN A 1 100 ? -15.979 5.057 15.044 1.00 97.44 100 GLN A O 1
ATOM 825 N N . GLN A 1 101 ? -14.936 3.832 13.477 1.00 97.25 101 GLN A N 1
ATOM 826 C CA . GLN A 1 101 ? -16.028 2.877 13.289 1.00 97.25 101 GLN A CA 1
ATOM 827 C C . GLN A 1 101 ? -16.011 1.710 14.289 1.00 97.25 101 GLN A C 1
ATOM 829 O O . GLN A 1 101 ? -17.069 1.162 14.605 1.00 97.25 101 GLN A O 1
ATOM 834 N N . TYR A 1 102 ? -14.836 1.308 14.777 1.00 96.69 102 TYR A N 1
ATOM 835 C CA . TYR A 1 102 ? -14.662 0.113 15.604 1.00 96.69 102 TYR A CA 1
ATOM 836 C C . TYR A 1 102 ? -13.983 0.439 16.940 1.00 96.69 102 TYR A C 1
ATOM 838 O O . TYR A 1 102 ? -13.128 1.322 16.999 1.00 96.69 102 TYR A O 1
ATOM 846 N N . PRO A 1 103 ? -14.303 -0.293 18.023 1.00 96.56 103 PRO A N 1
ATOM 847 C CA . PRO A 1 103 ? -13.618 -0.110 19.296 1.00 96.56 103 PRO A CA 1
ATOM 848 C C . PRO A 1 103 ? -12.142 -0.524 19.186 1.00 96.56 103 PRO A C 1
ATOM 850 O O . PRO A 1 103 ? -11.775 -1.407 18.405 1.00 96.56 103 PRO A O 1
ATOM 853 N N . ALA A 1 104 ? -11.283 0.117 19.983 1.00 94.31 104 ALA A N 1
ATOM 854 C CA . ALA A 1 104 ? -9.827 -0.007 19.869 1.00 94.31 104 ALA A CA 1
ATOM 855 C C . ALA A 1 104 ? -9.315 -1.454 20.000 1.00 94.31 104 ALA A C 1
ATOM 857 O O . ALA A 1 104 ? -8.362 -1.846 19.328 1.00 94.31 104 ALA A O 1
ATOM 858 N N . ASP A 1 105 ? -9.970 -2.275 20.819 1.00 94.56 105 ASP A N 1
ATOM 859 C CA . ASP A 1 105 ? -9.634 -3.686 21.024 1.00 94.56 105 ASP A CA 1
ATOM 860 C C . ASP A 1 105 ? -9.841 -4.549 19.765 1.00 94.56 105 ASP A C 1
ATOM 862 O O . ASP A 1 105 ? -9.132 -5.539 19.564 1.00 94.56 105 ASP A O 1
ATOM 866 N N . SER A 1 106 ? -10.766 -4.155 18.885 1.00 95.00 106 SER A N 1
ATOM 867 C CA . SER A 1 106 ? -11.049 -4.845 17.622 1.00 95.00 106 SER A CA 1
ATOM 868 C C . SER A 1 106 ? -9.982 -4.604 16.552 1.00 95.00 106 SER A C 1
ATOM 870 O O . SER A 1 106 ? -9.899 -5.376 15.596 1.00 95.00 106 SER A O 1
ATOM 872 N N . LEU A 1 107 ? -9.153 -3.566 16.705 1.00 95.38 107 LEU A N 1
ATOM 873 C CA . LEU A 1 107 ? -8.132 -3.154 15.732 1.00 95.38 107 LEU A CA 1
ATOM 874 C C . LEU A 1 107 ? -6.749 -3.760 15.997 1.00 95.38 107 LEU A C 1
ATOM 876 O O . LEU A 1 107 ? -5.836 -3.588 15.185 1.00 95.38 107 LEU A O 1
ATOM 880 N N . VAL A 1 108 ? -6.591 -4.483 17.107 1.00 93.69 108 VAL A N 1
ATOM 881 C CA . VAL A 1 108 ? -5.320 -5.081 17.520 1.00 93.69 108 VAL A CA 1
ATOM 882 C C . VAL A 1 108 ? -5.204 -6.511 16.993 1.00 93.69 108 VAL A C 1
ATOM 884 O O . VAL A 1 108 ? -6.010 -7.390 17.312 1.00 93.69 108 VAL A O 1
ATOM 887 N N . MET A 1 109 ? -4.154 -6.780 16.212 1.00 90.38 109 MET A N 1
ATOM 888 C CA . MET A 1 109 ? -3.779 -8.144 15.834 1.00 90.38 109 MET A CA 1
ATOM 889 C C . MET A 1 109 ? -3.281 -8.898 17.070 1.00 90.38 109 MET A C 1
ATOM 891 O O . MET A 1 109 ? -2.200 -8.631 17.591 1.00 90.38 109 MET A O 1
ATOM 895 N N . ARG A 1 110 ? -4.064 -9.869 17.550 1.00 83.69 110 ARG A N 1
ATOM 896 C CA . ARG A 1 110 ? -3.608 -10.779 18.609 1.00 83.69 110 ARG A CA 1
ATOM 897 C C . ARG A 1 110 ? -2.506 -11.675 18.043 1.00 83.69 110 ARG A C 1
ATOM 899 O O . ARG A 1 110 ? -2.728 -12.334 17.024 1.00 83.69 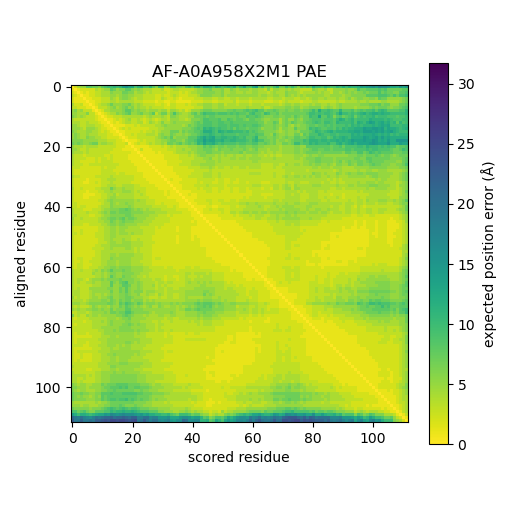110 ARG A O 1
ATOM 906 N N . ARG A 1 111 ? -1.338 -11.706 18.694 1.00 76.19 111 ARG A N 1
ATOM 907 C CA . ARG A 1 111 ? -0.289 -12.684 18.367 1.00 76.19 111 ARG A CA 1
ATOM 908 C C . ARG A 1 111 ? -0.866 -14.091 18.540 1.00 76.19 111 ARG A C 1
ATOM 910 O O . ARG A 1 111 ? -1.564 -14.347 19.521 1.00 76.19 111 ARG A O 1
ATOM 917 N N . ARG A 1 112 ? -0.635 -14.942 17.541 1.00 59.69 112 ARG A N 1
ATOM 918 C CA . ARG A 1 112 ? -0.893 -16.381 17.630 1.00 59.69 112 ARG A CA 1
ATOM 919 C C . ARG A 1 112 ? 0.259 -17.066 18.339 1.00 59.69 112 ARG A C 1
ATOM 921 O O . ARG A 1 112 ? 1.396 -16.576 18.166 1.00 59.69 112 ARG A O 1
#

Foldseek 3Di:
DLCLLAEPPHDDDPCLVPPPVVVVVVVSSVVSNVLHHPHCLVVDFLLSNLVSLVVQLVCLVVVPPPPPVVCVVVVVRDDDPVRSVVSNVVSVVVNVVSPVVDPPVSNHDDDD

Sequence (112 aa):
ACMDCHSNNTRYPWYAEIQPVGLWLAGHVKGGKQHLNFSEFTNRRVAYQNHKFEEIIEMVRDGEMPMKSYTWTHADARLTQEQKNLICDWSQAMRDSLAQQYPADSLVMRRR

Radius of gyration: 15.69 Å; Cα contacts (8 Å, |Δi|>4): 96; chains: 1; bounding box: 31×34×43 Å

Nearest PDB structures (foldseek):
  8jxk-assembly2_B  TM=4.716E-01  e=5.330E+00  Mycobacterium tuberculosis H37Rv
  4biz-assembly3_B  TM=3.837E-01  e=9.493E+00  Escherichia coli K-12

Solvent-accessible surface area (backbone atoms only — not comparable to full-atom values): 6364 Å² total; per-residue (Å²): 105,70,51,46,37,19,30,87,74,50,74,77,60,85,64,48,79,43,81,68,55,17,60,53,51,51,49,52,33,50,52,40,36,73,78,44,33,68,74,53,42,84,82,46,57,62,12,56,47,42,49,50,32,52,50,50,34,50,35,38,72,73,51,59,48,65,44,67,76,57,36,75,82,34,62,87,60,58,75,50,74,69,55,40,50,53,53,33,53,52,29,49,52,52,41,53,52,48,58,75,75,42,63,74,78,62,45,53,72,75,84,129

pLDDT: mean 91.26, std 6.28, range [59.69, 98.38]

Mean predicted aligned error: 4.13 Å